Protein AF-A0A2V5QL86-F1 (afdb_monomer_lite)

Secondary structure (DSSP, 8-state):
-------PPPPPPEEEEPPPEE----TT--EEEEEHHHHEEEEEETTTEE-GGG-EEEEEEESS-SS---TT----S-SEEE-TTSSEEEEES---TTTT-EEEEEEEEEE-SSS-EEEEEEEEEE-STTSPP-----SEEEE-TT-TT---

Foldseek 3Di:
DDDDDDDDDWDAKDWDWDDAAEQEADLVQDWDKDFLVNTTPFIQTPVPGGQSVQKFFFKKFKLDAQQDPAVSQPRDHCQWDQDQVRGMIIHGLGDHLVDQWMKMWTKMWGGDPVGHIDIDIHIYTNGRDPHGRDRNDTDGMDGHPPNPSPDD

Structure (mmCIF, N/CA/C/O backbone):
data_AF-A0A2V5QL86-F1
#
_entry.id   AF-A0A2V5QL86-F1
#
loop_
_atom_site.group_PDB
_atom_site.id
_atom_site.type_symbol
_atom_site.label_atom_id
_atom_site.label_alt_id
_atom_site.label_comp_id
_atom_site.label_asym_id
_atom_site.label_entity_id
_atom_site.label_seq_id
_atom_site.pdbx_PDB_ins_code
_atom_site.Cartn_x
_atom_site.Cartn_y
_atom_site.Cartn_z
_atom_site.occupancy
_atom_site.B_iso_or_equiv
_atom_site.auth_seq_id
_atom_site.auth_comp_id
_atom_site.auth_asym_id
_atom_site.auth_atom_id
_atom_site.pdbx_PDB_model_num
ATOM 1 N N . ASP A 1 1 ? -38.143 7.545 38.225 1.00 49.06 1 ASP A N 1
ATOM 2 C CA . ASP A 1 1 ? -36.712 7.864 38.189 1.00 49.06 1 ASP A CA 1
ATOM 3 C C . ASP A 1 1 ? -36.192 7.475 36.817 1.00 49.06 1 ASP A C 1
ATOM 5 O O . ASP A 1 1 ? -36.443 6.350 36.397 1.00 49.06 1 ASP A O 1
ATOM 9 N N . THR A 1 2 ? -35.625 8.412 36.065 1.00 52.97 2 THR A N 1
ATOM 10 C CA . THR A 1 2 ? -35.139 8.172 34.697 1.00 52.97 2 THR A CA 1
ATOM 11 C C . THR A 1 2 ? -33.638 8.368 34.690 1.00 52.97 2 THR A C 1
ATOM 13 O O . THR A 1 2 ? -33.159 9.484 34.874 1.00 52.97 2 THR A O 1
ATOM 16 N N . LEU A 1 3 ? -32.908 7.272 34.495 1.00 60.59 3 LEU A N 1
ATOM 17 C CA . LEU A 1 3 ? -31.460 7.291 34.372 1.00 60.59 3 LEU A CA 1
ATOM 18 C C . LEU A 1 3 ? -31.095 7.836 32.985 1.00 60.59 3 LEU A C 1
ATOM 20 O O . LEU A 1 3 ? -31.382 7.203 31.970 1.00 60.59 3 LEU A O 1
ATOM 24 N N . THR A 1 4 ? -30.475 9.009 32.934 1.00 60.81 4 THR A N 1
ATOM 25 C CA . THR A 1 4 ? -29.939 9.556 31.684 1.00 60.81 4 THR A CA 1
ATOM 26 C C . THR A 1 4 ? -28.555 8.959 31.448 1.00 60.81 4 THR A C 1
ATOM 28 O O . THR A 1 4 ? -27.624 9.229 32.206 1.00 60.81 4 THR A O 1
ATOM 31 N N . VAL A 1 5 ? -28.412 8.135 30.409 1.00 71.06 5 VAL A N 1
ATOM 32 C CA . VAL A 1 5 ? -27.112 7.617 29.960 1.00 71.06 5 VAL A CA 1
ATOM 33 C C . VAL A 1 5 ? -26.578 8.550 28.878 1.00 71.06 5 VAL A C 1
ATOM 35 O O . VAL A 1 5 ? -27.151 8.640 27.795 1.00 71.06 5 VAL A O 1
ATOM 38 N N . ASN A 1 6 ? -25.477 9.243 29.166 1.00 63.16 6 ASN A N 1
ATOM 39 C CA . ASN A 1 6 ? -24.770 10.044 28.172 1.00 63.16 6 ASN A CA 1
ATOM 40 C C . ASN A 1 6 ? -23.829 9.133 27.379 1.00 63.16 6 ASN A C 1
ATOM 42 O O . ASN A 1 6 ? -22.810 8.689 27.904 1.00 63.16 6 ASN A O 1
ATOM 46 N N . VAL A 1 7 ? -24.173 8.858 26.121 1.00 70.06 7 VAL A N 1
ATOM 47 C CA . VAL A 1 7 ? -23.285 8.169 25.178 1.00 70.06 7 VAL A CA 1
ATOM 48 C C . VAL A 1 7 ? -22.470 9.228 24.442 1.00 70.06 7 VAL A C 1
ATOM 50 O O . VAL A 1 7 ? -23.030 10.063 23.732 1.00 70.06 7 VAL A O 1
ATOM 53 N N . THR A 1 8 ? -21.153 9.225 24.626 1.00 67.75 8 THR A N 1
ATOM 54 C CA . THR A 1 8 ? -20.244 10.070 23.844 1.00 67.75 8 THR A CA 1
ATOM 55 C C . THR A 1 8 ? -20.023 9.455 22.458 1.00 67.75 8 THR A C 1
ATOM 57 O O . THR A 1 8 ? -19.834 8.240 22.379 1.00 67.75 8 THR A O 1
ATOM 60 N N . PRO A 1 9 ? -20.022 10.249 21.370 1.00 69.19 9 PRO A N 1
ATOM 61 C CA . PRO A 1 9 ? -19.673 9.752 20.040 1.00 69.19 9 PRO A CA 1
ATOM 62 C C . PRO A 1 9 ? -18.262 9.146 20.026 1.00 69.19 9 PRO A C 1
ATOM 64 O O . PRO A 1 9 ? -17.338 9.741 20.577 1.00 69.19 9 PRO A O 1
ATOM 67 N N . SER A 1 10 ? -18.112 7.977 19.401 1.00 78.56 10 SER A N 1
ATOM 68 C CA . SER A 1 10 ? -16.820 7.307 19.191 1.00 78.56 10 SER A CA 1
ATOM 69 C C . SER A 1 10 ? -16.030 8.038 18.101 1.00 78.56 10 SER A C 1
ATOM 71 O O . SER A 1 10 ? -16.599 8.405 17.067 1.00 78.56 10 SER A O 1
ATOM 73 N N . ASN A 1 11 ? -14.744 8.296 18.352 1.00 88.25 11 ASN A N 1
ATOM 74 C CA . ASN A 1 11 ? -13.851 8.920 17.376 1.00 88.25 11 ASN A CA 1
ATOM 75 C C . ASN A 1 11 ? -13.365 7.896 16.343 1.00 88.25 11 ASN A C 1
ATOM 77 O O . ASN A 1 11 ? -13.434 6.697 16.570 1.00 88.25 11 ASN A O 1
ATOM 81 N N . ALA A 1 12 ? -12.839 8.364 15.208 1.00 91.31 12 ALA A N 1
ATOM 82 C CA . ALA A 1 12 ? -12.220 7.465 14.239 1.00 91.31 12 ALA A CA 1
ATOM 83 C C . ALA A 1 12 ? -10.903 6.869 14.779 1.00 91.31 12 ALA A C 1
ATOM 85 O O . ALA A 1 12 ? -10.144 7.584 15.447 1.00 91.31 12 ALA A O 1
ATOM 86 N N . PRO A 1 13 ? -10.558 5.617 14.419 1.00 94.56 13 PRO A N 1
ATOM 87 C CA . PRO A 1 13 ? -9.297 5.016 14.829 1.00 94.56 13 PRO A CA 1
ATOM 88 C C . PRO A 1 13 ? -8.076 5.813 14.372 1.00 94.56 13 PRO A C 1
ATOM 90 O O . PRO A 1 13 ? -8.049 6.390 13.288 1.00 94.56 13 PRO A O 1
ATOM 93 N N . VAL A 1 14 ? -6.993 5.745 15.133 1.00 95.88 14 VAL A N 1
ATOM 94 C CA . VAL A 1 14 ? -5.685 6.283 14.753 1.00 95.88 14 VAL A CA 1
ATOM 95 C C . VAL A 1 14 ? -4.818 5.155 14.205 1.00 95.88 14 VAL A C 1
ATOM 97 O O . VAL A 1 14 ? -4.673 4.115 14.844 1.00 95.88 14 VAL A O 1
ATOM 100 N N . ILE A 1 15 ? -4.203 5.364 13.039 1.00 97.31 15 ILE A N 1
ATOM 101 C CA . ILE A 1 15 ? -3.238 4.440 12.430 1.00 97.31 15 ILE A CA 1
ATOM 102 C C . ILE A 1 15 ? -1.852 5.087 12.361 1.00 97.31 15 ILE A C 1
ATOM 104 O O . ILE A 1 15 ? -1.694 6.199 11.862 1.00 97.31 15 ILE A O 1
ATOM 108 N N . THR A 1 16 ? -0.835 4.365 12.823 1.00 98.00 16 THR A N 1
ATOM 109 C CA . THR A 1 16 ? 0.569 4.780 12.756 1.00 98.00 16 THR A CA 1
ATOM 110 C C . THR A 1 16 ? 1.318 3.824 11.845 1.00 98.00 16 THR A C 1
ATOM 112 O O . THR A 1 16 ? 1.377 2.620 12.105 1.00 98.00 16 THR A O 1
ATOM 115 N N . LEU A 1 17 ? 1.905 4.350 10.772 1.00 98.44 17 LEU A N 1
ATOM 116 C CA . LEU A 1 17 ? 2.674 3.557 9.817 1.00 98.44 17 LEU A CA 1
ATOM 117 C C . LEU A 1 17 ? 4.120 3.349 10.272 1.00 98.44 17 LEU A C 1
ATOM 119 O O . LEU A 1 17 ? 4.686 4.138 11.027 1.00 98.44 17 LEU A O 1
ATOM 123 N N . LYS A 1 18 ? 4.728 2.279 9.767 1.00 98.62 18 LYS A N 1
ATOM 124 C CA . LYS A 1 18 ? 6.177 2.076 9.806 1.00 98.62 18 LYS A CA 1
ATOM 125 C C . LYS A 1 18 ? 6.873 2.964 8.764 1.00 98.62 18 LYS A C 1
ATOM 127 O O . LYS A 1 18 ? 6.210 3.478 7.860 1.00 98.62 18 LYS A O 1
ATOM 132 N N . PRO A 1 19 ? 8.207 3.126 8.843 1.00 98.19 19 PRO A N 1
ATOM 133 C CA . PRO A 1 19 ? 8.965 3.810 7.801 1.00 98.19 19 PRO A CA 1
ATOM 134 C C . PRO A 1 19 ? 8.745 3.186 6.418 1.00 98.19 19 PRO A C 1
ATOM 136 O O . PRO A 1 19 ? 8.555 1.971 6.303 1.00 98.19 19 PRO A O 1
ATOM 139 N N . ALA A 1 20 ? 8.799 4.019 5.377 1.00 96.75 20 ALA A N 1
ATOM 140 C CA . ALA A 1 20 ? 8.727 3.583 3.985 1.00 96.75 20 ALA A CA 1
ATOM 141 C C . ALA A 1 20 ? 9.822 2.552 3.664 1.00 96.75 20 ALA A C 1
ATOM 143 O O . ALA A 1 20 ? 10.923 2.607 4.217 1.00 96.75 20 ALA A O 1
ATOM 144 N N . THR A 1 21 ? 9.532 1.622 2.752 1.00 97.25 21 THR A N 1
ATOM 145 C CA . THR A 1 21 ? 10.472 0.549 2.397 1.00 97.25 21 THR A CA 1
ATOM 146 C C . THR A 1 21 ? 11.095 0.757 1.024 1.00 97.25 21 THR A C 1
ATOM 148 O O . THR A 1 21 ? 10.405 1.014 0.042 1.00 97.25 21 THR A O 1
ATOM 151 N N . VAL A 1 22 ? 12.405 0.525 0.932 1.00 95.88 22 VAL A N 1
ATOM 152 C CA . VAL A 1 22 ? 13.099 0.372 -0.349 1.00 95.88 22 VAL A CA 1
ATOM 153 C C . VAL A 1 22 ? 13.047 -1.093 -0.783 1.00 95.88 22 VAL A C 1
ATOM 155 O O . VAL A 1 22 ? 13.567 -1.981 -0.103 1.00 95.88 22 VAL A O 1
ATOM 158 N N . LEU A 1 23 ? 12.400 -1.350 -1.914 1.00 93.06 23 LEU A N 1
ATOM 159 C CA . LEU A 1 23 ? 12.357 -2.637 -2.589 1.00 93.06 23 LEU A CA 1
ATOM 160 C C . LEU A 1 23 ? 13.551 -2.732 -3.539 1.00 93.06 23 LEU A C 1
ATOM 162 O O . LEU A 1 23 ? 13.573 -2.083 -4.579 1.00 93.06 23 LEU A O 1
ATOM 166 N N . GLN A 1 24 ? 14.563 -3.513 -3.161 1.00 89.50 24 GLN A N 1
ATOM 167 C CA . GLN A 1 24 ? 15.745 -3.696 -4.001 1.00 89.50 24 GLN A CA 1
ATOM 168 C C . GLN A 1 24 ? 15.370 -4.481 -5.266 1.00 89.50 24 GLN A C 1
ATOM 170 O O . GLN A 1 24 ? 14.877 -5.607 -5.137 1.00 89.50 24 GLN A O 1
ATOM 175 N N . PRO A 1 25 ? 15.594 -3.917 -6.463 1.00 82.75 25 PRO A N 1
ATOM 176 C CA . PRO A 1 25 ? 15.332 -4.611 -7.715 1.00 82.75 25 PRO A CA 1
ATOM 177 C C . PRO A 1 25 ? 16.205 -5.857 -7.844 1.00 82.75 25 PRO A C 1
ATOM 179 O O . PRO A 1 25 ? 17.351 -5.861 -7.387 1.00 82.75 25 PRO A O 1
ATOM 182 N N . ASN A 1 26 ? 15.695 -6.901 -8.493 1.00 81.88 26 ASN A N 1
ATOM 183 C CA . ASN A 1 26 ? 16.479 -8.105 -8.761 1.00 81.88 26 ASN A CA 1
ATOM 184 C C . ASN A 1 26 ? 16.343 -8.570 -10.219 1.00 81.88 26 ASN A C 1
ATOM 186 O O . ASN A 1 26 ? 15.336 -8.265 -10.851 1.00 81.88 26 ASN A O 1
ATOM 190 N N . PRO A 1 27 ? 17.327 -9.326 -10.752 1.00 76.44 27 PRO A N 1
ATOM 191 C CA . PRO A 1 27 ? 17.326 -9.733 -12.161 1.00 76.44 27 PRO A CA 1
ATOM 192 C C . PRO A 1 27 ? 16.139 -10.606 -12.579 1.00 76.44 27 PRO A C 1
ATOM 194 O O . PRO A 1 27 ? 15.866 -10.728 -13.764 1.00 76.44 27 PRO A O 1
ATOM 197 N N . ASN A 1 28 ? 15.459 -11.237 -11.618 1.00 77.25 28 ASN A N 1
ATOM 198 C CA . ASN A 1 28 ? 14.344 -12.148 -11.870 1.00 77.25 28 ASN A CA 1
ATOM 199 C C . ASN A 1 28 ? 12.981 -11.477 -11.653 1.00 77.25 28 ASN A C 1
ATOM 201 O O . ASN A 1 28 ? 11.967 -12.169 -11.699 1.00 77.25 28 ASN A O 1
ATOM 205 N N . HIS A 1 29 ? 12.958 -10.169 -11.366 1.00 76.94 29 HIS A N 1
ATOM 206 C CA . HIS A 1 29 ? 11.742 -9.384 -11.156 1.00 76.94 29 HIS A CA 1
ATOM 207 C C . HIS A 1 29 ? 10.785 -10.074 -10.167 1.00 76.94 29 HIS A C 1
ATOM 209 O O . HIS A 1 29 ? 9.582 -10.198 -10.401 1.00 76.94 29 HIS A O 1
ATOM 215 N N . THR A 1 30 ? 11.322 -10.617 -9.065 1.00 87.94 30 THR A N 1
ATOM 216 C CA . THR A 1 30 ? 10.506 -11.417 -8.140 1.00 87.94 30 THR A CA 1
ATOM 217 C C . THR A 1 30 ? 9.581 -10.543 -7.304 1.00 87.94 30 THR A C 1
ATOM 219 O O . THR A 1 30 ? 9.899 -9.402 -6.963 1.00 87.94 30 THR A O 1
ATOM 222 N N . TYR A 1 31 ? 8.465 -11.117 -6.869 1.00 92.81 31 TYR A N 1
ATOM 223 C CA . TYR A 1 31 ? 7.603 -10.482 -5.882 1.00 92.81 31 TYR A CA 1
ATOM 224 C C . TYR A 1 31 ? 8.267 -10.361 -4.515 1.00 92.81 31 TYR A C 1
ATOM 226 O O . TYR A 1 31 ? 9.002 -11.247 -4.069 1.00 92.81 31 TYR A O 1
ATOM 234 N N . ARG A 1 32 ? 7.904 -9.296 -3.801 1.00 96.00 32 ARG A N 1
ATOM 235 C CA . ARG A 1 32 ? 8.065 -9.190 -2.357 1.00 96.00 32 ARG A CA 1
ATOM 236 C C . ARG A 1 32 ? 6.711 -8.973 -1.701 1.00 96.00 32 ARG A C 1
ATOM 238 O O . ARG A 1 32 ? 5.977 -8.057 -2.062 1.00 96.00 32 ARG A O 1
ATOM 245 N N . ALA A 1 33 ? 6.399 -9.827 -0.732 1.00 97.12 33 ALA A N 1
ATOM 246 C CA . ALA A 1 33 ? 5.181 -9.725 0.053 1.00 97.12 33 ALA A CA 1
ATOM 247 C C . ALA A 1 33 ? 5.340 -8.694 1.178 1.00 97.12 33 ALA A C 1
ATOM 249 O O . ALA A 1 33 ? 6.350 -8.682 1.885 1.00 97.12 33 ALA A O 1
ATOM 250 N N . PHE A 1 34 ? 4.312 -7.872 1.352 1.00 98.06 34 PHE A N 1
ATOM 251 C CA . PHE A 1 34 ? 4.154 -6.922 2.443 1.00 98.06 34 PHE A CA 1
ATOM 252 C C . PHE A 1 34 ? 2.831 -7.207 3.145 1.00 98.06 34 PHE A C 1
ATOM 254 O O . PHE A 1 34 ? 1.762 -7.087 2.550 1.00 98.06 34 PHE A O 1
ATOM 261 N N . THR A 1 35 ? 2.895 -7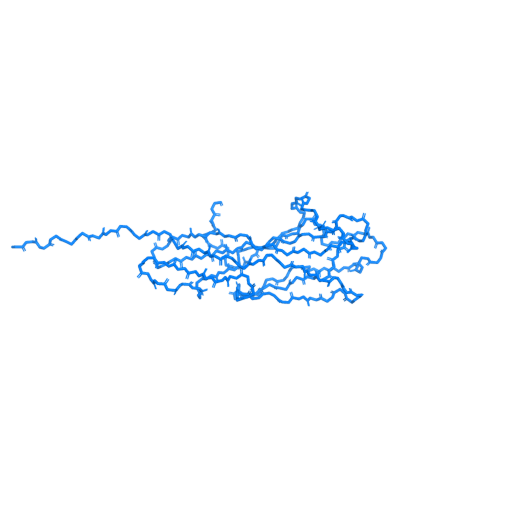.595 4.413 1.00 98.44 35 THR A N 1
ATOM 262 C CA . THR A 1 35 ? 1.722 -7.778 5.275 1.00 98.44 35 THR A CA 1
ATOM 263 C C . THR A 1 35 ? 1.405 -6.492 6.038 1.00 98.44 35 THR A C 1
ATOM 265 O O . THR A 1 35 ? 2.233 -5.578 6.113 1.00 98.44 35 THR A O 1
ATOM 268 N N . ILE A 1 36 ? 0.238 -6.429 6.689 1.00 98.19 36 ILE A N 1
ATOM 269 C CA . ILE A 1 36 ? -0.100 -5.328 7.610 1.00 98.19 36 ILE A CA 1
ATOM 270 C C . ILE A 1 36 ? 1.017 -5.082 8.636 1.00 98.19 36 ILE A C 1
ATOM 272 O O . ILE A 1 36 ? 1.374 -3.933 8.876 1.00 98.19 36 ILE A O 1
ATOM 276 N N . SER A 1 37 ? 1.643 -6.127 9.187 1.00 97.50 37 SER A N 1
ATOM 277 C CA . SER A 1 37 ? 2.716 -5.966 10.179 1.00 97.50 37 SER A CA 1
ATOM 278 C C . SER A 1 37 ? 4.023 -5.420 9.595 1.00 97.50 37 SER A C 1
ATOM 280 O O . SER A 1 37 ? 4.847 -4.881 10.341 1.00 97.50 37 SER A O 1
ATOM 282 N N . ASN A 1 38 ? 4.236 -5.510 8.277 1.00 97.88 38 ASN A N 1
ATOM 283 C CA . ASN A 1 38 ? 5.342 -4.821 7.611 1.00 97.88 38 ASN A CA 1
ATOM 284 C C . ASN A 1 38 ? 5.082 -3.315 7.466 1.00 97.88 38 ASN A C 1
ATOM 286 O O . ASN A 1 38 ? 6.039 -2.546 7.479 1.00 97.88 38 ASN A O 1
ATOM 290 N N . MET A 1 39 ? 3.817 -2.899 7.359 1.00 98.38 39 MET A N 1
ATOM 291 C CA . MET A 1 39 ? 3.433 -1.528 7.001 1.00 98.38 39 MET A CA 1
ATOM 292 C C . MET A 1 39 ? 2.939 -0.690 8.186 1.00 98.38 39 MET A C 1
ATOM 294 O O . MET A 1 39 ? 3.141 0.522 8.211 1.00 98.38 39 MET A O 1
ATOM 298 N N . VAL A 1 40 ? 2.308 -1.315 9.179 1.00 98.44 40 VAL A N 1
ATOM 299 C CA . VAL A 1 40 ? 1.623 -0.648 10.293 1.00 98.44 40 VAL A CA 1
ATOM 300 C C . VAL A 1 40 ? 2.359 -0.914 11.598 1.00 98.44 40 VAL A C 1
ATOM 302 O O . VAL A 1 40 ? 2.675 -2.055 11.936 1.00 98.44 40 VAL A O 1
ATOM 305 N N . GLN A 1 41 ? 2.651 0.157 12.332 1.00 98.31 41 GLN A N 1
ATOM 306 C CA . GLN A 1 41 ? 3.272 0.110 13.651 1.00 98.31 41 GLN A CA 1
ATOM 307 C C . GLN A 1 41 ? 2.221 -0.084 14.749 1.00 98.31 41 GLN A C 1
ATOM 309 O O . GLN A 1 41 ? 2.428 -0.885 15.659 1.00 98.31 41 GLN A O 1
ATOM 314 N N . SER A 1 42 ? 1.100 0.632 14.661 1.00 97.88 42 SER A N 1
ATOM 315 C CA . SER A 1 42 ? -0.037 0.490 15.571 1.00 97.88 42 SER A CA 1
ATOM 316 C C . SER A 1 42 ? -1.326 0.973 14.911 1.00 97.88 42 SER A C 1
ATOM 318 O O . SER A 1 42 ? -1.294 1.831 14.029 1.00 97.88 42 SER A O 1
ATOM 320 N N . ALA A 1 43 ? -2.460 0.439 15.361 1.00 97.12 43 ALA A N 1
ATOM 321 C CA . ALA A 1 43 ? -3.768 1.024 15.103 1.00 97.12 43 ALA A CA 1
ATOM 322 C C . ALA A 1 43 ? -4.602 0.949 16.384 1.00 97.12 43 ALA A C 1
ATOM 324 O O . ALA A 1 43 ? -4.745 -0.132 16.962 1.00 97.12 43 ALA A O 1
ATOM 325 N N . THR A 1 44 ? -5.095 2.091 16.849 1.00 96.75 44 THR A N 1
ATOM 326 C CA . THR A 1 44 ? -5.780 2.214 18.138 1.00 96.75 44 THR A CA 1
ATOM 327 C C . THR A 1 44 ? -7.044 3.038 18.017 1.00 96.75 44 THR A C 1
ATOM 329 O O . THR A 1 44 ? -7.064 4.038 17.311 1.00 96.75 44 THR A O 1
ATOM 332 N N . ASP A 1 45 ? -8.057 2.638 18.759 1.00 94.25 45 ASP A N 1
ATOM 333 C CA . ASP A 1 45 ? -9.345 3.294 18.881 1.00 94.25 45 ASP A CA 1
ATOM 334 C C . ASP A 1 45 ? -9.611 3.622 20.357 1.00 94.25 45 ASP A C 1
ATOM 336 O O . ASP A 1 45 ? -9.168 2.885 21.244 1.00 94.25 45 ASP A O 1
ATOM 340 N N . ASP A 1 46 ? -10.299 4.728 20.634 1.00 89.19 46 ASP A N 1
ATOM 341 C CA . ASP A 1 46 ? -10.557 5.178 22.006 1.00 89.19 46 ASP A CA 1
ATOM 342 C C . ASP A 1 46 ? -11.547 4.267 22.751 1.00 89.19 46 ASP A C 1
ATOM 344 O O . ASP A 1 46 ? -11.417 4.071 23.961 1.00 89.19 46 ASP A O 1
ATOM 348 N N . CYS A 1 47 ? -12.480 3.652 22.023 1.00 86.69 47 CYS A N 1
ATOM 349 C CA . CYS A 1 47 ? -13.519 2.774 22.549 1.00 86.69 47 CYS A CA 1
ATOM 350 C C . CYS A 1 47 ? -13.120 1.292 22.488 1.00 86.69 47 CYS A C 1
ATOM 352 O O . CYS A 1 47 ? -13.490 0.506 23.363 1.00 86.69 47 CYS A O 1
ATOM 354 N N . ASN A 1 48 ? -12.386 0.885 21.449 1.00 85.44 48 ASN A N 1
ATOM 355 C CA . ASN A 1 48 ? -12.041 -0.514 21.182 1.00 85.44 48 ASN A CA 1
ATOM 356 C C . ASN A 1 48 ? -10.584 -0.882 21.527 1.00 85.44 48 ASN A C 1
ATOM 358 O O . ASN A 1 48 ? -10.235 -2.065 21.524 1.00 85.44 48 ASN A O 1
ATOM 362 N N . GLY A 1 49 ? -9.721 0.085 21.849 1.00 91.12 49 GLY A N 1
ATOM 363 C CA . GLY A 1 49 ? -8.313 -0.176 22.145 1.00 91.12 49 GLY A CA 1
ATOM 364 C C . GLY A 1 49 ? -7.533 -0.573 20.890 1.00 91.12 49 GLY A C 1
ATOM 365 O O . GLY A 1 49 ? -7.501 0.169 19.918 1.00 91.12 49 GLY A O 1
ATOM 366 N N . ASN A 1 50 ? -6.849 -1.721 20.886 1.00 95.06 50 ASN A N 1
ATOM 367 C CA . ASN A 1 50 ? -6.060 -2.152 19.724 1.00 95.06 50 ASN A CA 1
ATOM 368 C C . ASN A 1 50 ? -6.959 -2.707 18.604 1.00 95.06 50 ASN A C 1
ATOM 370 O O . ASN A 1 50 ? -7.571 -3.761 18.761 1.00 95.06 50 ASN A O 1
ATOM 374 N N . VAL A 1 51 ? -6.950 -2.044 17.445 1.00 95.81 51 VAL A N 1
ATOM 375 C CA . VAL A 1 51 ? -7.752 -2.397 16.260 1.00 95.81 51 VAL A CA 1
ATOM 376 C C . VAL A 1 51 ? -6.892 -2.772 15.047 1.00 95.81 51 VAL A C 1
ATOM 378 O O . VAL A 1 51 ? -7.356 -2.737 13.908 1.00 95.81 51 VAL A O 1
ATOM 381 N N . ILE A 1 52 ? -5.631 -3.175 15.250 1.00 96.12 52 ILE A N 1
ATOM 382 C CA . ILE A 1 52 ? -4.708 -3.524 14.152 1.00 96.12 52 ILE A CA 1
ATOM 383 C C . ILE A 1 52 ? -5.231 -4.646 13.244 1.00 96.12 52 ILE A C 1
ATOM 385 O O . ILE A 1 52 ? -4.971 -4.649 12.042 1.00 96.12 52 ILE A O 1
ATOM 389 N N . ASN A 1 53 ? -6.033 -5.562 13.792 1.00 95.19 53 ASN A N 1
ATOM 390 C CA . ASN A 1 53 ? -6.642 -6.649 13.027 1.00 95.19 53 ASN A CA 1
ATOM 391 C C . ASN A 1 53 ? -7.730 -6.161 12.059 1.00 95.19 53 ASN A C 1
ATOM 393 O O . ASN A 1 53 ? -8.026 -6.862 11.092 1.00 95.19 53 ASN A O 1
ATOM 397 N N . ASN A 1 54 ? -8.269 -4.956 12.254 1.00 95.00 54 ASN A N 1
ATOM 398 C CA . ASN A 1 54 ? -9.274 -4.359 11.374 1.00 95.00 54 ASN A CA 1
ATOM 399 C C . ASN A 1 54 ? -8.642 -3.638 10.176 1.00 95.00 54 ASN A C 1
ATOM 401 O O . ASN A 1 54 ? -9.355 -3.263 9.248 1.00 95.00 54 ASN A O 1
ATOM 405 N N . VAL A 1 55 ? -7.315 -3.461 10.157 1.00 96.75 55 VAL A N 1
ATOM 406 C CA . VAL A 1 55 ? -6.629 -2.807 9.040 1.00 96.75 55 VAL A CA 1
ATOM 407 C C . VAL A 1 55 ? -6.699 -3.684 7.791 1.00 96.75 55 VAL A C 1
ATOM 409 O O . VAL A 1 55 ? -6.348 -4.864 7.835 1.00 96.75 55 VAL A O 1
ATOM 412 N N . VAL A 1 56 ? -7.107 -3.112 6.666 1.00 97.06 56 VAL A N 1
ATOM 413 C CA . VAL A 1 56 ? -7.120 -3.751 5.346 1.00 97.06 56 VAL A CA 1
ATOM 414 C C . VAL A 1 56 ? -6.395 -2.886 4.322 1.00 97.06 56 VAL A C 1
ATOM 416 O O . VAL A 1 56 ? -6.278 -1.671 4.482 1.00 97.06 56 VAL A O 1
ATOM 419 N N . ILE A 1 57 ? -5.913 -3.513 3.256 1.00 97.69 57 ILE A N 1
ATOM 420 C CA . ILE A 1 57 ? -5.403 -2.832 2.066 1.00 97.69 57 ILE A CA 1
ATOM 421 C C . ILE A 1 57 ? -6.599 -2.514 1.176 1.00 97.69 57 ILE A C 1
ATOM 423 O O . ILE A 1 57 ? -7.298 -3.424 0.751 1.00 97.69 57 ILE A O 1
ATOM 427 N N . GLU A 1 58 ? -6.840 -1.234 0.905 1.00 96.19 58 GLU A N 1
ATOM 428 C CA . GLU A 1 58 ? -7.967 -0.769 0.092 1.00 96.19 58 GLU A CA 1
ATOM 429 C C . GLU A 1 58 ? -7.628 -0.843 -1.402 1.00 96.19 58 GLU A C 1
ATOM 431 O O . GLU A 1 58 ? -8.388 -1.386 -2.207 1.00 96.19 58 GLU A O 1
ATOM 436 N N . LYS A 1 59 ? -6.454 -0.321 -1.758 1.00 96.56 59 LYS A N 1
ATOM 437 C CA . LYS A 1 59 ? -5.888 -0.320 -3.106 1.00 96.56 59 LYS A CA 1
ATOM 438 C C . LYS A 1 59 ? -4.382 -0.115 -3.035 1.00 96.56 59 LYS A C 1
ATOM 440 O O . LYS A 1 59 ? -3.863 0.382 -2.034 1.00 96.56 59 LYS A O 1
ATOM 445 N N . ALA A 1 60 ? -3.693 -0.443 -4.113 1.00 97.62 60 ALA A N 1
ATOM 446 C CA . ALA A 1 60 ? -2.304 -0.077 -4.309 1.00 97.62 60 ALA A CA 1
ATOM 447 C C . ALA A 1 60 ? -2.106 0.492 -5.714 1.00 97.62 60 ALA A C 1
ATOM 449 O O . ALA A 1 60 ? -2.771 0.074 -6.663 1.00 97.62 60 ALA A O 1
ATOM 450 N N . THR A 1 61 ? -1.223 1.477 -5.833 1.00 97.06 61 THR A N 1
ATOM 451 C CA . THR A 1 61 ? -0.927 2.156 -7.095 1.00 97.06 61 THR A CA 1
ATOM 452 C C . THR A 1 61 ? 0.556 2.095 -7.412 1.00 97.06 61 THR A C 1
ATOM 454 O O . THR A 1 61 ? 1.369 1.973 -6.497 1.00 97.06 61 THR A O 1
ATOM 457 N N . SER A 1 62 ? 0.895 2.220 -8.691 1.00 96.19 62 SER A N 1
ATOM 458 C CA . SER A 1 62 ? 2.252 2.455 -9.178 1.00 96.19 62 SER A CA 1
ATOM 459 C C . SER A 1 62 ? 2.284 3.716 -10.035 1.00 96.19 62 SER A C 1
ATOM 461 O O . SER A 1 62 ? 1.300 4.033 -10.713 1.00 96.19 62 SER A O 1
ATOM 463 N N . ASP A 1 63 ? 3.397 4.436 -9.969 1.00 94.81 63 ASP A N 1
ATOM 464 C CA . ASP A 1 63 ? 3.703 5.574 -10.836 1.00 94.81 63 ASP A CA 1
ATOM 465 C C . ASP A 1 63 ? 4.373 5.194 -12.163 1.00 94.81 63 ASP A C 1
ATOM 467 O O . ASP A 1 63 ? 4.664 6.054 -12.988 1.00 94.81 63 ASP A O 1
ATOM 471 N N . GLU A 1 64 ? 4.565 3.904 -12.406 1.00 90.94 64 GLU A N 1
ATOM 472 C CA . GLU A 1 64 ? 4.923 3.369 -13.710 1.00 90.94 64 GLU A CA 1
ATOM 473 C C . GLU A 1 64 ? 3.761 2.522 -14.243 1.00 90.94 64 GLU A C 1
ATOM 475 O O . GLU A 1 64 ? 2.893 2.053 -13.497 1.00 90.94 64 GLU A O 1
ATOM 480 N N . VAL A 1 65 ? 3.715 2.351 -15.562 1.00 87.44 65 VAL A N 1
ATOM 481 C CA . VAL A 1 65 ? 2.763 1.438 -16.202 1.00 87.44 65 VAL A CA 1
ATOM 482 C C . VAL A 1 65 ? 3.150 -0.016 -15.919 1.00 87.44 65 VAL A C 1
ATOM 484 O O . VAL A 1 65 ? 4.327 -0.330 -15.760 1.00 87.44 65 VAL A O 1
ATOM 487 N N . GLU A 1 66 ? 2.151 -0.902 -15.897 1.00 78.56 66 GLU A N 1
ATOM 488 C CA . GLU A 1 66 ? 2.349 -2.343 -15.670 1.00 78.56 66 GLU A CA 1
ATOM 489 C C . GLU A 1 66 ? 3.276 -2.963 -16.724 1.00 78.56 66 GLU A C 1
ATOM 491 O O . GLU A 1 66 ? 4.214 -3.677 -16.405 1.00 78.56 66 GLU A O 1
ATOM 496 N N . ASN A 1 67 ? 3.057 -2.620 -17.993 1.00 71.50 67 ASN A N 1
ATOM 497 C CA . ASN A 1 67 ? 3.922 -3.037 -19.087 1.00 71.50 67 ASN A CA 1
ATOM 498 C C . ASN A 1 67 ? 4.627 -1.804 -19.661 1.00 71.50 67 ASN A C 1
ATOM 500 O O . ASN A 1 67 ? 4.055 -1.112 -20.509 1.00 71.50 67 ASN A O 1
ATOM 504 N N . SER A 1 68 ? 5.826 -1.484 -19.166 1.00 57.53 68 SER A N 1
ATOM 505 C CA . SER A 1 68 ? 6.659 -0.433 -19.766 1.00 57.53 68 SER A CA 1
ATOM 506 C C . SER A 1 68 ? 7.541 -1.069 -20.834 1.00 57.53 68 SER A C 1
ATOM 508 O O . SER A 1 68 ? 8.417 -1.834 -20.450 1.00 57.53 68 SER A O 1
ATOM 510 N N . PRO A 1 69 ? 7.343 -0.801 -22.140 1.00 54.31 69 PRO A N 1
ATOM 511 C CA . PRO A 1 69 ? 8.210 -1.347 -23.177 1.00 54.31 69 PRO A CA 1
ATOM 512 C C . PRO A 1 69 ? 9.615 -0.729 -23.076 1.00 54.31 69 PRO A C 1
ATOM 514 O O . PRO A 1 69 ? 9.837 0.403 -23.507 1.00 54.31 69 PRO A O 1
ATOM 517 N N . GLY A 1 70 ? 10.578 -1.482 -22.544 1.00 53.50 70 GLY A N 1
ATOM 518 C CA . GLY A 1 70 ? 11.960 -1.052 -22.338 1.00 53.50 70 GLY A CA 1
ATOM 519 C C . GLY A 1 70 ? 12.972 -2.213 -22.300 1.00 53.50 70 GLY A C 1
ATOM 520 O O . GLY A 1 70 ? 12.662 -3.334 -21.916 1.00 53.50 70 GLY A O 1
ATOM 521 N N . PRO A 1 71 ? 14.237 -2.014 -22.706 1.00 47.31 71 PRO A N 1
ATOM 522 C CA . PRO A 1 71 ? 15.230 -3.085 -22.648 1.00 47.31 71 PRO A CA 1
ATOM 523 C C . PRO A 1 71 ? 15.515 -3.505 -21.193 1.00 47.31 71 PRO A C 1
ATOM 525 O O . PRO A 1 71 ? 16.017 -2.713 -20.398 1.00 47.31 71 PRO A O 1
ATOM 528 N N . GLY A 1 72 ? 15.236 -4.771 -20.861 1.00 52.91 72 GLY A N 1
ATOM 529 C CA . GLY A 1 72 ? 15.435 -5.326 -19.512 1.00 52.91 72 GLY A CA 1
ATOM 530 C C . GLY A 1 72 ? 14.258 -5.108 -18.554 1.00 52.91 72 GLY A C 1
ATOM 531 O O . GLY A 1 72 ? 14.433 -5.256 -17.347 1.00 52.91 72 GLY A O 1
ATOM 532 N N . ASP A 1 73 ? 13.091 -4.752 -19.092 1.00 52.03 73 ASP A N 1
ATOM 533 C CA . ASP A 1 73 ? 11.827 -4.560 -18.374 1.00 52.03 73 ASP A CA 1
ATOM 534 C C . ASP A 1 73 ? 11.193 -5.864 -17.883 1.00 52.03 73 ASP A C 1
ATOM 536 O O . ASP A 1 73 ? 10.405 -5.833 -16.950 1.00 52.03 73 ASP A O 1
ATOM 540 N N . GLY A 1 74 ? 11.544 -6.989 -18.512 1.00 51.03 74 GLY A N 1
ATOM 541 C CA . GLY A 1 74 ? 10.859 -8.252 -18.332 1.00 51.03 74 GLY A CA 1
ATOM 542 C C . GLY A 1 74 ? 9.360 -8.049 -18.469 1.00 51.03 74 GLY A C 1
ATOM 543 O O . GLY A 1 74 ? 8.729 -8.135 -17.444 1.00 51.03 74 GLY A O 1
ATOM 544 N N . ASN A 1 75 ? 8.828 -7.763 -19.672 1.00 62.31 75 ASN A N 1
ATOM 545 C CA . ASN A 1 75 ? 7.391 -7.722 -20.047 1.00 62.31 75 ASN A CA 1
ATOM 546 C C . ASN A 1 75 ? 6.452 -8.519 -19.109 1.00 62.31 75 ASN A C 1
ATOM 548 O O . ASN A 1 75 ? 5.976 -9.607 -19.458 1.00 62.31 75 ASN A O 1
ATOM 552 N N . THR A 1 76 ? 6.205 -8.021 -17.902 1.00 64.12 76 THR A N 1
ATOM 553 C CA . THR A 1 76 ? 5.515 -8.761 -16.858 1.00 64.12 76 THR A CA 1
ATOM 554 C C . THR A 1 76 ? 4.214 -8.053 -16.563 1.00 64.12 76 THR A C 1
ATOM 556 O O . THR A 1 76 ? 4.060 -6.854 -16.741 1.00 64.12 76 THR A O 1
ATOM 559 N N . LEU A 1 77 ? 3.220 -8.857 -16.213 1.00 76.88 77 LEU A N 1
ATOM 560 C CA . LEU A 1 77 ? 1.905 -8.384 -15.818 1.00 76.88 77 LEU A CA 1
ATOM 561 C C . LEU A 1 77 ? 1.710 -8.714 -14.343 1.00 76.88 77 LEU A C 1
ATOM 563 O O . LEU A 1 77 ? 2.347 -9.639 -13.815 1.00 76.88 77 LEU A O 1
ATOM 567 N N . ASN A 1 78 ? 0.793 -8.008 -13.692 1.00 86.19 78 ASN A N 1
ATOM 568 C CA . ASN A 1 78 ? 0.455 -8.114 -12.278 1.00 86.19 78 ASN A CA 1
ATOM 569 C C . ASN A 1 78 ? 1.557 -7.623 -11.331 1.00 86.19 78 ASN A C 1
ATOM 571 O O . ASN A 1 78 ? 1.973 -8.354 -10.433 1.00 86.19 78 ASN A O 1
ATOM 575 N N . ASP A 1 79 ? 2.030 -6.392 -11.486 1.00 88.88 79 ASP A N 1
ATOM 576 C CA . ASP A 1 79 ? 3.084 -5.833 -10.613 1.00 88.88 79 ASP A CA 1
ATOM 577 C C . ASP A 1 79 ? 2.626 -5.633 -9.170 1.00 88.88 79 ASP A C 1
ATOM 579 O O . ASP A 1 79 ? 3.433 -5.541 -8.241 1.00 88.88 79 ASP A O 1
ATOM 583 N N . ILE A 1 80 ? 1.308 -5.594 -8.992 1.00 95.38 80 ILE A N 1
ATOM 584 C CA . ILE A 1 80 ? 0.623 -5.462 -7.721 1.00 95.38 80 ILE A CA 1
ATOM 585 C C . ILE A 1 80 ? -0.394 -6.598 -7.622 1.00 95.38 80 ILE A C 1
ATOM 587 O O . ILE A 1 80 ? -1.329 -6.680 -8.414 1.00 95.38 80 ILE A O 1
ATOM 591 N N . VAL A 1 81 ? -0.252 -7.449 -6.609 1.00 96.81 81 VAL A N 1
ATOM 592 C CA . VAL A 1 81 ? -1.233 -8.498 -6.299 1.00 96.81 81 VAL A CA 1
ATOM 593 C C . VAL A 1 81 ? -1.667 -8.349 -4.851 1.00 96.81 81 VAL A C 1
ATOM 595 O O . VAL A 1 81 ? -0.895 -8.614 -3.931 1.00 96.81 81 VAL A O 1
ATOM 598 N N . ILE A 1 82 ? -2.904 -7.908 -4.632 1.00 97.88 82 ILE A N 1
ATOM 599 C CA . ILE A 1 82 ? -3.493 -7.827 -3.292 1.00 97.88 82 ILE A CA 1
ATOM 600 C C . ILE A 1 82 ? -4.125 -9.183 -2.971 1.00 97.88 82 ILE A C 1
ATOM 602 O O . ILE A 1 82 ? -4.897 -9.715 -3.768 1.00 97.88 82 ILE A O 1
ATOM 606 N N . ALA A 1 83 ? -3.791 -9.751 -1.812 1.00 97.69 83 ALA A N 1
ATOM 607 C CA . ALA A 1 83 ? -4.378 -11.007 -1.361 1.00 97.69 83 ALA A CA 1
ATOM 608 C C . ALA A 1 83 ? -5.895 -10.863 -1.157 1.00 97.69 83 ALA A C 1
ATOM 610 O O . ALA A 1 83 ? -6.389 -9.790 -0.813 1.00 97.69 83 ALA A O 1
ATOM 611 N N . SER A 1 84 ? -6.640 -11.957 -1.325 1.00 96.38 84 SER A N 1
ATOM 612 C CA . SER A 1 84 ? -8.107 -11.958 -1.218 1.00 96.38 84 SER A CA 1
ATOM 613 C C . SER A 1 84 ? -8.636 -11.591 0.172 1.00 96.38 84 SER A C 1
ATOM 615 O O . SER A 1 84 ? -9.779 -11.155 0.286 1.00 96.38 84 SER A O 1
ATOM 617 N N . ASP A 1 85 ? -7.815 -11.740 1.215 1.00 96.38 85 ASP A N 1
ATOM 618 C CA . ASP A 1 85 ? -8.111 -11.311 2.586 1.00 96.38 85 ASP A CA 1
ATOM 619 C C . ASP A 1 85 ? -7.775 -9.830 2.851 1.00 96.38 85 ASP A C 1
ATOM 621 O O . ASP A 1 85 ? -8.036 -9.310 3.939 1.00 96.38 85 ASP A O 1
ATOM 625 N N . CYS A 1 86 ? -7.177 -9.150 1.868 1.00 97.50 86 CYS A N 1
ATOM 626 C CA . CYS A 1 86 ? -6.722 -7.765 1.929 1.00 97.50 86 CYS A CA 1
ATOM 627 C C . CYS A 1 86 ? -5.714 -7.482 3.058 1.00 97.50 86 CYS A C 1
ATOM 629 O O . CYS A 1 86 ? -5.564 -6.331 3.478 1.00 97.50 86 CYS A O 1
ATOM 631 N N . LYS A 1 87 ? -5.019 -8.506 3.575 1.00 97.94 87 LYS A N 1
ATOM 632 C CA . LYS A 1 87 ? -4.015 -8.369 4.651 1.00 97.94 87 LYS A CA 1
ATOM 633 C C . LYS A 1 87 ? -2.581 -8.378 4.144 1.00 97.94 87 LYS A C 1
ATOM 635 O O . LYS A 1 87 ? -1.651 -8.122 4.917 1.00 97.94 87 LYS A O 1
ATOM 640 N N . SER A 1 88 ? -2.385 -8.653 2.861 1.00 98.19 88 SER A N 1
ATOM 641 C CA . SER A 1 88 ? -1.076 -8.581 2.229 1.00 98.19 88 SER A CA 1
ATOM 642 C C . SER A 1 88 ? -1.152 -8.129 0.776 1.00 98.19 88 SER A C 1
ATOM 644 O O . SER A 1 88 ? -2.173 -8.284 0.106 1.00 98.19 88 SER A O 1
ATOM 646 N N . VAL A 1 89 ? -0.053 -7.546 0.307 1.00 98.38 89 VAL A N 1
ATOM 647 C CA . VAL A 1 89 ? 0.170 -7.202 -1.096 1.00 98.38 89 VAL A CA 1
ATOM 648 C C . VAL A 1 89 ? 1.533 -7.723 -1.525 1.00 98.38 89 VAL A C 1
ATOM 650 O O . VAL A 1 89 ? 2.519 -7.603 -0.796 1.00 98.38 89 VAL A O 1
ATOM 653 N N . GLN A 1 90 ? 1.592 -8.324 -2.703 1.00 97.62 90 GLN A N 1
ATOM 654 C CA . GLN A 1 90 ? 2.830 -8.649 -3.388 1.00 97.62 90 GLN A CA 1
ATOM 655 C C . GLN A 1 90 ? 3.133 -7.528 -4.375 1.00 97.62 90 GLN A C 1
ATOM 657 O O . GLN A 1 90 ? 2.298 -7.202 -5.216 1.00 97.62 90 GLN A O 1
ATOM 662 N N . LEU A 1 91 ? 4.318 -6.937 -4.244 1.00 95.94 91 LEU A N 1
ATOM 663 C CA . LEU A 1 91 ? 4.824 -5.912 -5.152 1.00 95.94 91 LEU A CA 1
ATOM 664 C C . LEU A 1 91 ? 6.016 -6.478 -5.908 1.00 95.94 91 LEU A C 1
ATOM 666 O O . LEU A 1 91 ? 6.892 -7.107 -5.300 1.00 95.94 91 LEU A O 1
ATOM 670 N N . ARG A 1 92 ? 6.054 -6.280 -7.220 1.00 92.75 92 ARG A N 1
ATOM 671 C CA . ARG A 1 92 ? 7.161 -6.760 -8.040 1.00 92.75 92 ARG A CA 1
ATOM 672 C C . ARG A 1 92 ? 8.403 -5.894 -7.826 1.00 92.75 92 ARG A C 1
ATOM 674 O O . ARG A 1 92 ? 8.335 -4.664 -7.820 1.00 92.75 92 ARG A O 1
ATOM 681 N N . ALA A 1 93 ? 9.550 -6.541 -7.615 1.00 90.06 93 ALA A N 1
ATOM 682 C CA . ALA A 1 93 ? 10.842 -5.882 -7.425 1.00 90.06 93 ALA A CA 1
ATOM 683 C C . ALA A 1 93 ? 11.453 -5.433 -8.758 1.00 90.06 93 ALA A C 1
ATOM 685 O O . ALA A 1 93 ? 12.557 -5.839 -9.126 1.00 90.06 93 ALA A O 1
ATOM 686 N N . GLU A 1 94 ? 10.722 -4.591 -9.474 1.00 84.38 94 GLU A N 1
ATOM 687 C CA . GLU A 1 94 ? 11.108 -4.056 -10.769 1.00 84.38 94 GLU A CA 1
ATOM 688 C C . GLU A 1 94 ? 10.743 -2.577 -10.900 1.00 84.38 94 GLU A C 1
ATOM 690 O O . GLU A 1 94 ? 10.148 -1.979 -10.004 1.00 84.38 94 GLU A O 1
ATOM 695 N N . ARG A 1 95 ? 11.190 -2.011 -12.015 1.00 86.81 95 ARG A N 1
ATOM 696 C CA . ARG A 1 95 ? 11.068 -0.619 -12.435 1.00 86.81 95 ARG A CA 1
ATOM 697 C C . ARG A 1 95 ? 11.658 -0.493 -13.832 1.00 86.81 95 ARG A C 1
ATOM 699 O O . ARG A 1 95 ? 12.574 -1.262 -14.162 1.00 86.81 95 ARG A O 1
ATOM 706 N N . ASP A 1 96 ? 11.232 0.517 -14.573 1.00 85.25 96 ASP A N 1
ATOM 707 C CA . ASP A 1 96 ? 11.882 0.920 -15.814 1.00 85.25 96 ASP A CA 1
AT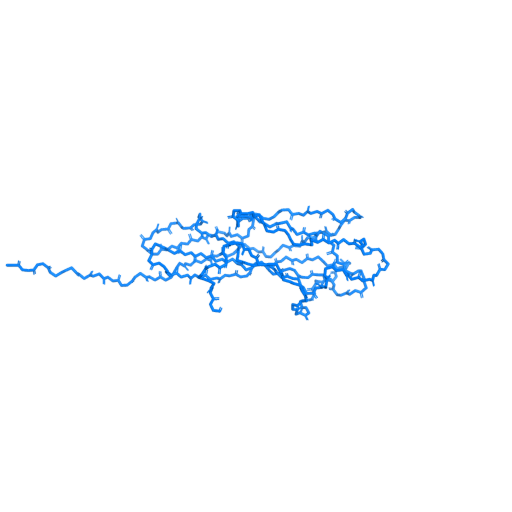OM 708 C C . ASP A 1 96 ? 13.278 1.498 -15.516 1.00 85.25 96 ASP A C 1
ATOM 710 O O . ASP A 1 96 ? 13.444 2.519 -14.843 1.00 85.25 96 ASP A O 1
ATOM 714 N N . GLY A 1 97 ? 14.321 0.822 -16.008 1.00 83.69 97 GLY A N 1
ATOM 715 C CA . GLY A 1 97 ? 15.712 1.223 -15.789 1.00 83.69 97 GLY A CA 1
ATOM 716 C C . GLY A 1 97 ? 16.099 2.557 -16.441 1.00 83.69 97 GLY A C 1
ATOM 717 O O . GLY A 1 97 ? 17.167 3.084 -16.131 1.00 83.69 97 GLY A O 1
ATOM 718 N N . THR A 1 98 ? 15.260 3.092 -17.331 1.00 84.19 98 THR A N 1
ATOM 719 C CA . THR A 1 98 ? 15.457 4.376 -18.020 1.00 84.19 98 THR A CA 1
ATOM 720 C C . THR A 1 98 ? 14.742 5.548 -17.338 1.00 84.19 98 THR A C 1
ATOM 722 O O . THR A 1 98 ? 15.012 6.703 -17.674 1.00 84.19 98 THR A O 1
ATOM 725 N N . MET A 1 99 ? 13.874 5.270 -16.359 1.00 89.19 99 MET A N 1
ATOM 726 C CA . MET A 1 99 ? 13.107 6.268 -15.610 1.00 89.19 99 MET A CA 1
ATOM 727 C C . MET A 1 99 ? 13.775 6.632 -14.269 1.00 89.19 99 MET A C 1
ATOM 729 O O . MET A 1 99 ? 14.942 6.335 -14.006 1.00 89.19 99 MET A O 1
ATOM 733 N N . ASN A 1 100 ? 13.035 7.335 -13.409 1.00 92.31 100 ASN A N 1
ATOM 734 C CA . ASN A 1 100 ? 13.480 7.840 -12.108 1.00 92.31 100 ASN A CA 1
ATOM 735 C C . ASN A 1 100 ? 13.231 6.855 -10.946 1.00 92.31 100 ASN A C 1
ATOM 737 O O . ASN A 1 100 ? 13.403 7.234 -9.788 1.00 92.31 100 ASN A O 1
ATOM 741 N N . GLY A 1 101 ? 12.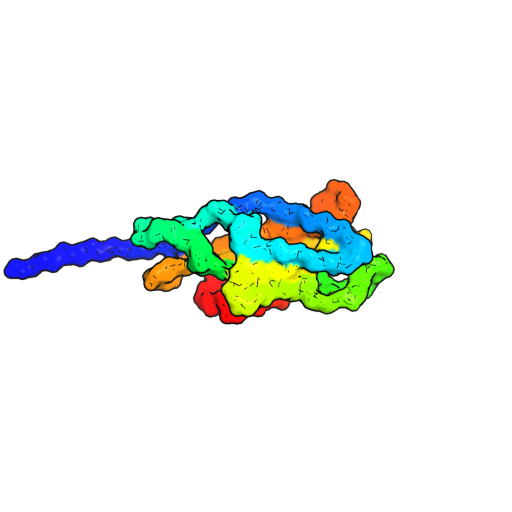913 5.593 -11.249 1.00 92.25 101 GLY A N 1
ATOM 742 C CA . GLY A 1 101 ? 12.618 4.535 -10.287 1.00 92.25 101 GLY A CA 1
ATOM 743 C C . GLY A 1 101 ? 11.155 4.517 -9.858 1.00 92.25 101 GLY A C 1
ATOM 744 O O . GLY A 1 101 ? 10.538 5.559 -9.680 1.00 92.25 101 GLY A O 1
ATOM 745 N N . ARG A 1 102 ? 10.642 3.313 -9.609 1.00 94.12 102 ARG A N 1
ATOM 746 C CA . ARG A 1 102 ? 9.224 3.072 -9.340 1.00 94.12 102 ARG A CA 1
ATOM 747 C C . ARG A 1 102 ? 8.850 3.403 -7.900 1.00 94.12 102 ARG A C 1
ATOM 749 O O . ARG A 1 102 ? 9.566 3.054 -6.953 1.00 94.12 102 ARG A O 1
ATOM 756 N N . VAL A 1 103 ? 7.680 3.992 -7.713 1.00 97.12 103 VAL A N 1
ATOM 757 C CA . VAL A 1 103 ? 7.010 4.185 -6.430 1.00 97.12 103 VAL A CA 1
ATOM 758 C C . VAL A 1 103 ? 5.682 3.439 -6.429 1.00 97.12 103 VAL A C 1
ATOM 760 O O . VAL A 1 103 ? 4.811 3.637 -7.271 1.00 97.12 103 VAL A O 1
ATOM 763 N N . TYR A 1 104 ? 5.513 2.595 -5.416 1.00 97.69 104 TYR A N 1
ATOM 764 C CA . TYR A 1 104 ? 4.236 2.008 -5.054 1.00 97.69 104 TYR A CA 1
ATOM 765 C C . TYR A 1 104 ? 3.641 2.732 -3.848 1.00 97.69 104 TYR A C 1
ATOM 767 O O . TYR A 1 104 ? 4.320 2.957 -2.837 1.00 97.69 104 TYR A O 1
ATOM 775 N N . LEU A 1 105 ? 2.347 3.028 -3.921 1.00 98.25 105 LEU A N 1
ATOM 776 C CA . LEU A 1 105 ? 1.572 3.568 -2.808 1.00 98.25 105 LEU A CA 1
ATOM 777 C C . LEU A 1 105 ? 0.494 2.565 -2.412 1.00 98.25 105 LEU A C 1
ATOM 779 O O . LEU A 1 105 ? -0.426 2.292 -3.179 1.00 98.25 105 LEU A O 1
ATOM 783 N N . VAL A 1 106 ? 0.595 2.018 -1.203 1.00 98.25 106 VAL A N 1
ATOM 784 C CA . VAL A 1 106 ? -0.371 1.064 -0.648 1.00 98.25 106 VAL A CA 1
ATOM 785 C C . VAL A 1 106 ? -1.300 1.818 0.296 1.00 98.25 106 VAL A C 1
ATOM 787 O O . VAL A 1 106 ? -0.885 2.241 1.375 1.00 98.25 106 VAL A O 1
ATOM 790 N N . ARG A 1 107 ? -2.560 2.009 -0.102 1.00 97.19 107 ARG A N 1
ATOM 791 C CA . ARG A 1 107 ? -3.570 2.671 0.731 1.00 97.19 107 ARG A CA 1
ATOM 792 C C . ARG A 1 107 ? -4.171 1.662 1.700 1.00 97.19 107 ARG A C 1
ATOM 794 O O . ARG A 1 107 ? -4.774 0.669 1.297 1.00 97.19 107 ARG A O 1
ATOM 801 N N . LEU A 1 108 ? -3.998 1.939 2.981 1.00 97.38 108 LEU A N 1
ATOM 802 C CA . LEU A 1 108 ? -4.507 1.170 4.104 1.00 97.38 108 LEU A CA 1
ATOM 803 C C . LEU A 1 108 ? -5.732 1.869 4.678 1.00 97.38 108 LEU A C 1
ATOM 805 O O . LEU A 1 108 ? -5.773 3.099 4.722 1.00 97.38 108 LEU A O 1
ATOM 809 N N . ARG A 1 109 ? -6.683 1.081 5.171 1.00 95.94 109 ARG A N 1
ATOM 810 C CA . ARG A 1 109 ? -7.883 1.546 5.864 1.00 95.94 109 ARG A CA 1
ATOM 811 C C . ARG A 1 109 ? -8.063 0.768 7.156 1.00 95.94 109 ARG A C 1
ATOM 813 O O . ARG A 1 109 ? -7.918 -0.450 7.160 1.00 95.94 109 ARG A O 1
ATOM 820 N N . VAL A 1 110 ? -8.420 1.453 8.231 1.00 95.44 110 VAL A N 1
ATOM 821 C CA . VAL A 1 110 ? -8.862 0.853 9.494 1.00 95.44 110 VAL A CA 1
ATOM 822 C C . VAL A 1 110 ? -10.263 1.349 9.818 1.00 95.44 110 VAL A C 1
ATOM 824 O O . VAL A 1 110 ? -10.572 2.509 9.553 1.00 95.44 110 VAL A O 1
ATOM 827 N N . SER A 1 111 ? -11.105 0.470 10.358 1.00 91.62 111 SER A N 1
ATOM 828 C CA . SER A 1 111 ? -12.443 0.815 10.835 1.00 91.62 111 SER A CA 1
ATOM 829 C C . SER A 1 111 ? -12.671 0.339 12.265 1.00 91.62 111 SER A C 1
ATOM 831 O O . SER A 1 111 ? -12.166 -0.722 12.656 1.00 91.62 111 SER A O 1
ATOM 833 N N . ASP A 1 112 ? -13.441 1.106 13.027 1.00 88.88 112 ASP A N 1
ATOM 834 C CA . ASP A 1 112 ? -13.949 0.691 14.335 1.00 88.88 112 ASP A CA 1
ATOM 835 C C . ASP A 1 112 ? -15.276 -0.083 14.208 1.00 88.88 112 ASP A C 1
ATOM 837 O O . ASP A 1 112 ? -15.747 -0.405 13.111 1.00 88.88 112 ASP A O 1
ATOM 841 N N . THR A 1 113 ? -15.865 -0.409 15.358 1.00 85.00 113 THR A N 1
ATOM 842 C CA . THR A 1 113 ? -17.184 -1.058 15.448 1.00 85.00 113 THR A CA 1
ATOM 843 C C . THR A 1 113 ? -18.360 -0.105 15.205 1.00 85.00 113 THR A C 1
ATOM 845 O O . THR A 1 113 ? -19.457 -0.567 14.893 1.00 85.00 113 THR A O 1
ATOM 848 N N . SER A 1 114 ? -18.126 1.204 15.301 1.00 86.44 114 SER A N 1
ATOM 849 C CA . SER A 1 114 ? -19.100 2.277 15.065 1.00 86.44 114 SER A CA 1
ATOM 850 C C . SER A 1 114 ? -19.227 2.650 13.580 1.00 86.44 114 SER A C 1
ATOM 852 O O . SER A 1 114 ? -20.147 3.372 13.201 1.00 86.44 114 SER A O 1
ATOM 854 N N . GLY A 1 115 ? -18.327 2.146 12.730 1.00 86.06 115 GLY A N 1
ATOM 855 C CA . GLY A 1 115 ? -18.260 2.435 11.300 1.00 86.06 115 GLY A CA 1
ATOM 856 C C . GLY A 1 115 ? -17.364 3.622 10.934 1.00 86.06 115 GLY A C 1
ATOM 857 O O . GLY A 1 115 ? -17.284 3.958 9.751 1.00 86.06 115 GLY A O 1
ATOM 858 N N . ASN A 1 116 ? -16.666 4.239 11.892 1.00 89.25 116 ASN A N 1
ATOM 859 C CA . ASN A 1 116 ? -15.694 5.281 11.586 1.00 89.25 116 ASN A CA 1
ATOM 860 C C . ASN A 1 116 ? -14.463 4.672 10.913 1.00 89.25 116 ASN A C 1
ATOM 862 O O . ASN A 1 116 ? -14.030 3.565 11.245 1.00 89.25 116 ASN A O 1
ATOM 866 N N . THR A 1 117 ? -13.864 5.412 9.981 1.00 92.38 117 THR A N 1
ATOM 867 C CA . THR A 1 117 ? -12.725 4.937 9.191 1.00 92.38 117 THR A CA 1
ATOM 868 C C . THR A 1 117 ? -11.590 5.942 9.148 1.00 92.38 117 THR A C 1
ATOM 870 O O . THR A 1 117 ? -11.828 7.132 8.956 1.00 92.38 117 THR A O 1
ATOM 873 N N . THR A 1 118 ? -10.360 5.434 9.177 1.00 94.69 118 THR A N 1
ATOM 874 C CA . THR A 1 118 ? -9.143 6.213 8.923 1.00 94.69 118 THR A CA 1
ATOM 875 C C . THR A 1 118 ? -8.302 5.520 7.866 1.00 94.69 118 THR A C 1
ATOM 877 O O . THR A 1 118 ? -8.189 4.292 7.860 1.00 94.69 118 THR A O 1
ATOM 880 N N . CYS A 1 119 ? -7.683 6.306 6.984 1.00 95.25 119 CYS A N 1
ATOM 881 C CA . CYS A 1 119 ? -6.784 5.796 5.960 1.00 95.25 119 CYS A CA 1
ATOM 882 C C . CYS A 1 119 ? -5.384 6.375 6.088 1.00 95.25 119 CYS A C 1
ATOM 884 O O . CYS A 1 119 ? -5.190 7.505 6.532 1.00 95.25 119 CYS A O 1
ATOM 886 N N . ALA A 1 120 ? -4.410 5.591 5.646 1.00 96.81 120 ALA A N 1
ATOM 887 C CA . ALA A 1 120 ? -3.028 6.016 5.533 1.00 96.81 120 ALA A CA 1
ATOM 888 C C . ALA A 1 120 ? -2.365 5.332 4.339 1.00 96.81 120 ALA A C 1
ATOM 890 O O . ALA A 1 120 ? -2.743 4.228 3.952 1.00 96.81 120 ALA A O 1
ATOM 891 N N . THR A 1 121 ? -1.366 5.984 3.754 1.00 97.75 121 THR A N 1
ATOM 892 C CA . THR A 1 121 ? -0.678 5.476 2.566 1.00 97.75 121 THR A CA 1
ATOM 893 C C . THR A 1 121 ? 0.736 5.054 2.926 1.00 97.75 121 THR A C 1
ATOM 895 O O . THR A 1 121 ? 1.558 5.881 3.319 1.00 97.75 121 THR A O 1
ATOM 898 N N . TYR A 1 122 ? 1.026 3.766 2.778 1.00 98.50 122 TYR A N 1
ATOM 899 C CA . TYR A 1 122 ? 2.362 3.218 2.947 1.00 98.50 122 TYR A CA 1
ATOM 900 C C . TYR A 1 122 ? 3.137 3.280 1.628 1.00 98.50 122 TYR A C 1
ATOM 902 O O . TYR A 1 122 ? 2.646 2.831 0.592 1.00 98.50 122 TYR A O 1
ATOM 910 N N . ARG A 1 123 ? 4.353 3.834 1.663 1.00 98.44 123 ARG A N 1
ATOM 911 C CA . ARG A 1 123 ? 5.199 4.016 0.476 1.00 98.44 123 ARG A CA 1
ATOM 912 C C . ARG A 1 123 ? 6.238 2.903 0.361 1.00 98.44 123 ARG A C 1
ATOM 914 O O . ARG A 1 123 ? 6.979 2.631 1.309 1.00 98.44 123 ARG A O 1
ATOM 921 N N . VAL A 1 124 ? 6.333 2.320 -0.830 1.00 98.00 124 VAL A N 1
ATOM 922 C CA . VAL A 1 124 ? 7.402 1.397 -1.226 1.00 98.00 124 VAL A CA 1
ATOM 923 C C . VAL A 1 124 ? 8.061 1.934 -2.491 1.00 98.00 124 VAL A C 1
ATOM 925 O O . VAL A 1 124 ? 7.373 2.411 -3.380 1.00 98.00 124 VAL A O 1
ATOM 928 N N . SER A 1 125 ? 9.386 1.888 -2.586 1.00 96.38 125 SER A N 1
ATOM 929 C CA . SER A 1 125 ? 10.113 2.422 -3.747 1.00 96.38 125 SER A CA 1
ATOM 930 C C . SER A 1 125 ? 11.160 1.454 -4.277 1.00 96.38 125 SER A C 1
ATOM 932 O O . S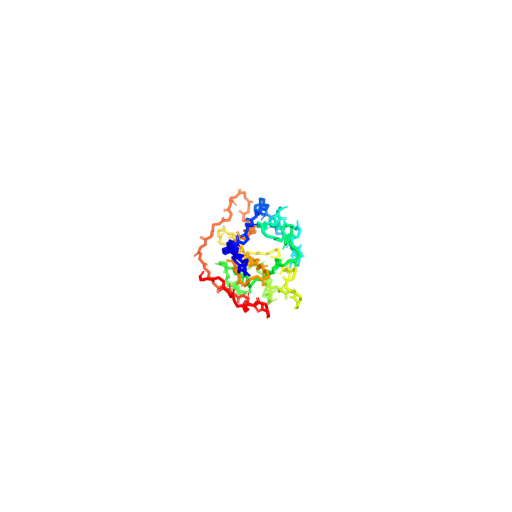ER A 1 125 ? 11.905 0.888 -3.477 1.00 96.38 125 SER A O 1
ATOM 934 N N . ALA A 1 126 ? 11.286 1.348 -5.595 1.00 93.50 126 ALA A N 1
ATOM 935 C CA . ALA A 1 126 ? 12.324 0.602 -6.295 1.00 93.50 126 ALA A CA 1
ATOM 936 C C . ALA A 1 126 ? 13.231 1.575 -7.085 1.00 93.50 126 ALA A C 1
ATOM 938 O O . ALA A 1 126 ? 12.956 1.878 -8.246 1.00 93.50 126 ALA A O 1
ATOM 939 N N . PRO A 1 127 ? 14.300 2.112 -6.463 1.00 93.44 127 PRO A N 1
ATOM 940 C CA . PRO A 1 127 ? 15.157 3.119 -7.086 1.00 93.44 127 PRO A CA 1
ATOM 941 C C . PRO A 1 127 ? 15.997 2.569 -8.248 1.00 93.44 127 PRO A C 1
ATOM 943 O O . PRO A 1 127 ? 16.310 1.374 -8.325 1.00 93.44 127 PRO A O 1
ATOM 946 N N . VAL A 1 128 ? 16.442 3.483 -9.115 1.00 89.06 128 VAL A N 1
ATOM 947 C CA . VAL A 1 128 ? 17.480 3.231 -10.122 1.00 89.06 128 VAL A CA 1
ATOM 948 C C . VAL A 1 128 ? 18.822 3.744 -9.592 1.00 89.06 128 VAL A C 1
ATOM 950 O O . VAL A 1 128 ? 19.012 4.929 -9.314 1.00 89.06 128 VAL A O 1
ATOM 953 N N . GLY A 1 129 ? 19.783 2.833 -9.426 1.00 86.12 129 GLY A N 1
ATOM 954 C CA . GLY A 1 129 ? 21.112 3.170 -8.917 1.00 86.12 129 GLY A CA 1
ATOM 955 C C . GLY A 1 129 ? 21.082 3.678 -7.472 1.00 86.12 129 GLY A C 1
ATOM 956 O O . GLY A 1 129 ? 20.620 2.980 -6.573 1.00 86.12 129 GLY A O 1
ATOM 957 N N . ARG A 1 130 ? 21.642 4.873 -7.236 1.00 86.81 130 ARG A N 1
ATOM 958 C CA . ARG A 1 130 ? 21.780 5.474 -5.893 1.00 86.81 130 ARG A CA 1
ATOM 959 C C . ARG A 1 130 ? 20.772 6.589 -5.605 1.00 86.81 130 ARG A C 1
ATOM 961 O O . ARG A 1 130 ? 20.708 7.050 -4.468 1.00 86.81 130 ARG A O 1
ATOM 968 N N . ALA A 1 131 ? 20.039 7.052 -6.615 1.00 89.88 131 ALA A N 1
ATOM 969 C CA . ALA A 1 131 ? 19.068 8.124 -6.447 1.00 89.88 131 ALA A CA 1
ATOM 970 C C . ALA A 1 131 ? 17.764 7.576 -5.835 1.00 89.88 131 ALA A C 1
ATOM 972 O O . ALA A 1 131 ? 17.373 6.455 -6.163 1.00 89.88 131 ALA A O 1
ATOM 973 N N . PRO A 1 132 ? 17.078 8.330 -4.957 1.00 92.69 132 PRO A N 1
ATOM 974 C CA . PRO A 1 132 ? 15.738 7.968 -4.507 1.00 92.69 132 PRO A CA 1
ATOM 975 C C . PRO A 1 132 ? 14.750 7.918 -5.676 1.00 92.69 132 PRO A C 1
ATOM 977 O O . PRO A 1 132 ? 14.837 8.743 -6.583 1.00 92.69 132 PRO A O 1
ATOM 980 N N . ALA A 1 133 ? 13.784 6.999 -5.607 1.00 94.88 133 ALA A N 1
ATOM 981 C CA . ALA A 1 133 ? 12.684 6.966 -6.565 1.00 94.88 133 ALA A CA 1
ATOM 982 C C . ALA A 1 133 ? 11.804 8.220 -6.441 1.00 94.88 133 ALA A C 1
ATOM 984 O O . ALA A 1 133 ? 11.512 8.667 -5.320 1.00 94.88 133 ALA A O 1
ATOM 985 N N . VAL A 1 134 ? 11.353 8.760 -7.570 1.00 96.25 134 VAL A N 1
ATOM 986 C CA . VAL A 1 134 ? 10.528 9.973 -7.620 1.00 96.25 134 VAL A CA 1
ATOM 987 C C . VAL A 1 134 ? 9.106 9.596 -7.996 1.00 96.25 134 VAL A C 1
ATOM 989 O O . VAL A 1 134 ? 8.878 9.134 -9.102 1.00 96.25 134 VAL A O 1
ATOM 992 N N . ASP A 1 135 ? 8.165 9.855 -7.084 1.00 96.31 135 ASP A N 1
ATOM 993 C CA . ASP A 1 135 ? 6.738 9.643 -7.338 1.00 96.31 135 ASP A CA 1
ATOM 994 C C . ASP A 1 135 ? 6.272 10.589 -8.449 1.00 96.31 135 ASP A C 1
ATOM 996 O O . ASP A 1 135 ? 6.189 11.805 -8.246 1.00 96.31 135 ASP A O 1
ATOM 1000 N N . SER A 1 136 ? 6.035 10.020 -9.628 1.00 95.44 136 SER A N 1
ATOM 1001 C CA . SER A 1 136 ? 5.679 10.762 -10.843 1.00 95.44 136 SER A CA 1
ATOM 1002 C C . SER A 1 136 ? 4.165 10.832 -11.083 1.00 95.44 136 SER A C 1
ATOM 1004 O O . SER A 1 136 ? 3.726 11.349 -12.111 1.00 95.44 136 SER A O 1
ATOM 1006 N N . GLY A 1 137 ? 3.359 10.381 -10.115 1.00 95.38 137 GLY A N 1
ATOM 1007 C CA . GLY A 1 137 ? 1.904 10.309 -10.217 1.00 95.38 137 GLY A CA 1
ATOM 1008 C C . GLY A 1 137 ? 1.412 8.948 -10.708 1.00 95.38 137 GLY A C 1
ATOM 1009 O O . GLY A 1 137 ? 2.143 8.186 -11.315 1.00 95.38 137 GLY A O 1
ATOM 1010 N N . VAL A 1 138 ? 0.155 8.616 -10.416 1.00 95.19 138 VAL A N 1
ATOM 1011 C CA . VAL A 1 138 ? -0.387 7.263 -10.622 1.00 95.19 138 VAL A CA 1
ATOM 1012 C C . VAL A 1 138 ? -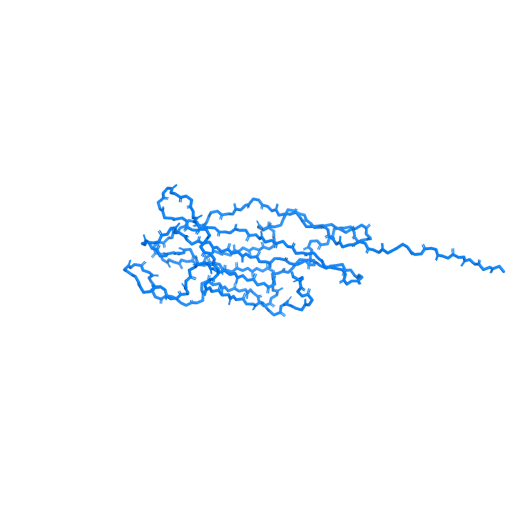0.572 6.926 -12.104 1.00 95.19 138 VAL A C 1
ATOM 1014 O O . VAL A 1 138 ? -1.325 7.600 -12.805 1.00 95.19 138 VAL A O 1
ATOM 1017 N N . HIS A 1 139 ? 0.014 5.808 -12.530 1.00 92.75 139 HIS A N 1
ATOM 1018 C CA . HIS A 1 139 ? -0.141 5.221 -13.864 1.00 92.75 139 HIS A CA 1
ATOM 1019 C C . HIS A 1 139 ? -0.836 3.851 -13.847 1.00 92.75 139 HIS A C 1
ATOM 1021 O O . HIS A 1 139 ? -1.496 3.484 -14.819 1.00 92.75 139 HIS A O 1
ATOM 1027 N N . TYR A 1 140 ? -0.748 3.113 -12.739 1.00 92.50 140 TYR A N 1
ATOM 1028 C CA . TYR A 1 140 ? -1.376 1.803 -12.568 1.00 92.50 140 TYR A CA 1
ATOM 1029 C C . TYR A 1 140 ? -2.037 1.692 -11.191 1.00 92.50 140 TYR A C 1
ATOM 1031 O O . TYR A 1 140 ? -1.520 2.204 -10.199 1.00 92.50 140 TYR A O 1
ATOM 1039 N N . THR A 1 141 ? -3.213 1.065 -11.111 1.00 95.31 141 THR A N 1
ATOM 1040 C CA . THR A 1 141 ? -3.982 0.912 -9.864 1.00 95.31 141 THR A CA 1
ATOM 1041 C C . THR A 1 141 ? -4.618 -0.466 -9.790 1.00 95.31 141 THR A C 1
ATOM 1043 O O . THR A 1 141 ? -5.345 -0.863 -10.696 1.00 95.31 141 THR A O 1
ATOM 1046 N N . VAL A 1 142 ? -4.426 -1.141 -8.659 1.00 96.06 142 VAL A N 1
ATOM 1047 C CA . VAL A 1 142 ? -5.138 -2.369 -8.297 1.00 96.06 142 VAL A CA 1
ATOM 1048 C C . VAL A 1 142 ? -5.980 -2.100 -7.060 1.00 96.06 142 VAL A C 1
ATOM 1050 O O . VAL A 1 142 ? -5.471 -1.693 -6.014 1.00 96.06 142 VAL A O 1
ATOM 1053 N N . THR A 1 143 ? -7.282 -2.338 -7.180 1.00 96.31 143 THR A N 1
ATOM 1054 C CA . THR A 1 143 ? -8.249 -2.168 -6.091 1.00 96.31 143 THR A CA 1
ATOM 1055 C C . THR A 1 143 ? -8.539 -3.520 -5.450 1.00 96.31 143 THR A C 1
ATOM 1057 O O . THR A 1 143 ? -8.739 -4.512 -6.147 1.00 96.31 143 THR A O 1
ATOM 1060 N N . SER A 1 144 ? -8.550 -3.567 -4.119 1.00 95.56 144 SER A N 1
ATOM 1061 C CA . SER A 1 144 ? -8.871 -4.785 -3.373 1.00 95.56 144 SER A CA 1
ATOM 1062 C C . SER A 1 144 ? -10.371 -5.099 -3.393 1.00 95.56 144 SER A C 1
ATOM 1064 O O . SER A 1 144 ? -11.208 -4.245 -3.687 1.00 95.56 144 SER A O 1
ATOM 1066 N N . THR A 1 145 ? -10.721 -6.306 -2.952 1.00 94.56 145 THR A N 1
ATOM 1067 C CA . THR A 1 145 ? -12.102 -6.696 -2.627 1.00 94.56 145 THR A CA 1
ATOM 1068 C C . THR A 1 145 ? -12.627 -6.057 -1.332 1.00 94.56 145 THR A C 1
ATOM 1070 O O . THR A 1 145 ? -13.823 -6.126 -1.067 1.00 94.56 145 THR A O 1
ATOM 1073 N N . CYS A 1 146 ? -11.768 -5.409 -0.534 1.00 90.94 146 CYS A N 1
ATOM 1074 C CA . CYS A 1 146 ? -12.112 -4.756 0.735 1.00 90.94 146 CYS A CA 1
ATOM 1075 C C . CYS A 1 146 ? -12.208 -3.226 0.616 1.00 90.94 146 CYS A C 1
ATOM 1077 O O . CYS A 1 146 ? -12.027 -2.499 1.600 1.00 90.94 146 CYS A O 1
ATOM 1079 N N . ASN A 1 147 ? -12.494 -2.723 -0.585 1.00 80.75 147 ASN A N 1
ATOM 1080 C CA . ASN A 1 147 ? -12.617 -1.296 -0.889 1.00 80.75 147 ASN A CA 1
ATOM 1081 C C . ASN A 1 147 ? -13.932 -0.652 -0.399 1.00 80.75 147 ASN A C 1
ATOM 1083 O O . ASN A 1 147 ? -14.159 0.534 -0.622 1.00 80.75 147 ASN A O 1
ATOM 1087 N N . THR A 1 148 ? -14.800 -1.409 0.274 1.00 74.19 148 THR A N 1
ATOM 1088 C CA . THR A 1 148 ? -16.037 -0.897 0.876 1.00 74.19 148 THR A CA 1
ATOM 1089 C C . THR A 1 148 ? -15.723 0.125 1.967 1.00 74.19 148 THR A C 1
ATOM 1091 O O . THR A 1 148 ? -14.803 -0.098 2.757 1.00 74.19 148 THR A O 1
ATOM 1094 N N . ASN A 1 149 ? -16.507 1.202 2.061 1.00 69.44 149 ASN A N 1
ATOM 1095 C CA . ASN A 1 149 ? -16.266 2.310 2.996 1.00 69.44 149 ASN A CA 1
ATOM 1096 C C . ASN A 1 149 ? -14.860 2.912 2.832 1.00 69.44 149 ASN A C 1
AT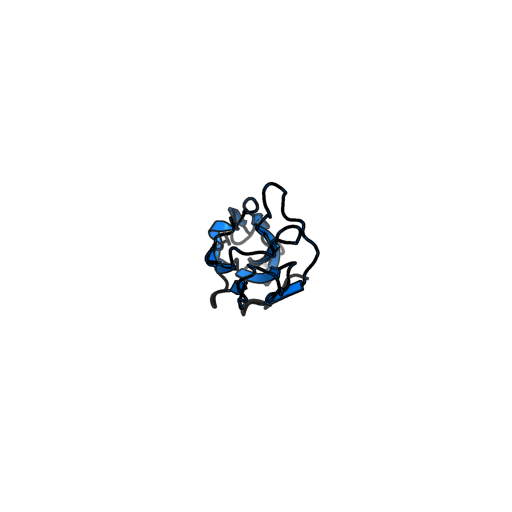OM 1098 O O . ASN A 1 149 ? -14.186 3.206 3.817 1.00 69.44 149 ASN A O 1
ATOM 1102 N N . SER A 1 150 ? -14.401 3.035 1.581 1.00 69.81 150 SER A N 1
ATOM 1103 C CA . SER A 1 150 ? -13.182 3.760 1.223 1.00 69.81 150 SER A CA 1
ATOM 1104 C C . SER A 1 150 ? -13.174 5.125 1.899 1.00 69.81 150 SER A C 1
ATOM 1106 O O . SER A 1 150 ? -14.182 5.835 1.845 1.00 69.81 150 SER A O 1
ATOM 1108 N N . CYS A 1 151 ? -12.051 5.514 2.505 1.00 69.38 151 CYS A N 1
ATOM 1109 C CA . CYS A 1 151 ? -11.948 6.894 2.971 1.00 69.38 151 CYS A CA 1
ATOM 1110 C C . CYS A 1 151 ? -12.069 7.836 1.765 1.00 69.38 151 CYS A C 1
ATOM 1112 O O . CYS A 1 151 ? -11.641 7.436 0.672 1.00 69.38 151 CYS A O 1
ATOM 1114 N N . PRO A 1 152 ? -12.608 9.053 1.955 1.00 59.47 152 PRO A N 1
ATOM 1115 C CA . PRO A 1 152 ? -12.665 10.054 0.897 1.00 59.47 152 PRO A CA 1
ATOM 1116 C C . PRO A 1 152 ? -11.298 10.328 0.243 1.00 59.47 152 PRO A C 1
ATOM 1118 O O . PRO A 1 152 ? -10.230 10.031 0.848 1.00 59.47 152 PRO A O 1
#

Sequence (152 aa):
DTLTVNVTPSNAPVITLKPATVLQPNPNHTYRAFTISNMVQSATDDCNGNVINNVVIEKATSDEVENSPGPGDGNTLNDIVIASDCKSVQLRAERDGTMNGRVYLVRLRVSDTSGNTTCATYRVSAPVGRAPAVDSGVHYTVTSTCNTNSCP

pLDDT: mean 88.07, std 13.04, range [47.31, 98.62]

Radius of gyration: 18.53 Å; chains: 1; bounding box: 58×23×61 Å